Protein AF-A0A661YRE9-F1 (afdb_monomer)

Foldseek 3Di:
DPPAFAAEAAAQFHKDFDDDDDDPPAQKWKKKWKDLDQVPPPTDIDDIDSHRMDTHARDDAQGKMKMWMWIDGPPDTDDIDPIGIYHHHHDWAWDPPDVPDPDADQQGKTATDQDDPPHGHDNDQKDKKWKDLDPVQPDPQIFIDIDSHRMGGRHGHDPPGDIDMD

Secondary structure (DSSP, 8-state):
-BSPTTEEEE-TTPEEE------SSS-EEEEEEEESSTT-SS-EEPPPBS-SEEE--SPPTT-EEEEEEEEEETTEEPPPPPPEEEEE---PPEEESPTT--S--TT-EEEE-SEETTEEP-S-S-EEEEEESSTTS-STT-EEEEESSSEEE-TTPPTT---EE-

Structure (mmCIF, N/CA/C/O backbone):
data_AF-A0A661YRE9-F1
#
_entry.id   AF-A0A661YRE9-F1
#
loop_
_atom_site.group_PDB
_atom_site.id
_atom_site.type_symbol
_atom_site.label_atom_id
_atom_site.label_alt_id
_atom_site.label_comp_id
_atom_site.label_asym_id
_atom_site.label_entity_id
_atom_site.label_seq_id
_atom_site.pdbx_PDB_ins_code
_atom_site.Cartn_x
_atom_site.Cartn_y
_atom_site.Cartn_z
_atom_site.occupancy
_atom_site.B_iso_or_equiv
_atom_site.auth_seq_id
_atom_site.auth_comp_id
_atom_site.auth_asym_id
_atom_site.auth_atom_id
_atom_site.pdbx_PDB_model_num
ATOM 1 N N . MET A 1 1 ? 9.034 -9.925 -12.777 1.00 95.12 1 MET A N 1
ATOM 2 C CA . MET A 1 1 ? 9.048 -8.552 -12.238 1.00 95.12 1 MET A CA 1
ATOM 3 C C . MET A 1 1 ? 8.234 -8.615 -10.965 1.00 95.12 1 MET A C 1
ATOM 5 O O . MET A 1 1 ? 7.414 -9.517 -10.880 1.00 95.12 1 MET A O 1
ATOM 9 N N . GLU A 1 2 ? 8.522 -7.754 -10.000 1.00 97.31 2 GLU A N 1
ATOM 10 C CA . GLU A 1 2 ? 7.804 -7.706 -8.724 1.00 97.31 2 GLU A CA 1
ATOM 11 C C . GLU A 1 2 ? 7.141 -6.329 -8.563 1.00 97.31 2 GLU A C 1
ATOM 13 O O . GLU A 1 2 ? 7.772 -5.337 -8.953 1.00 97.31 2 GLU A O 1
ATOM 18 N N . PRO A 1 3 ? 5.931 -6.237 -7.986 1.00 97.69 3 PRO A N 1
ATOM 19 C CA . PRO A 1 3 ? 5.038 -7.355 -7.632 1.00 97.69 3 PRO A CA 1
ATOM 20 C C . PRO A 1 3 ? 4.724 -8.276 -8.820 1.00 97.69 3 PRO A C 1
ATOM 22 O O . PRO A 1 3 ? 4.910 -7.857 -9.970 1.00 97.69 3 PRO A O 1
ATOM 25 N N . GLU A 1 4 ? 4.335 -9.527 -8.556 1.00 97.69 4 GLU A N 1
ATOM 26 C CA . GLU A 1 4 ? 3.901 -10.439 -9.619 1.00 97.69 4 GLU A CA 1
ATOM 27 C C . GLU A 1 4 ? 2.667 -9.853 -10.328 1.00 97.69 4 GLU A C 1
ATOM 29 O O . GLU A 1 4 ? 1.931 -9.037 -9.772 1.00 97.69 4 GLU A O 1
ATOM 34 N N . ASP A 1 5 ? 2.459 -10.225 -11.592 1.00 98.38 5 ASP A N 1
ATOM 35 C CA . ASP A 1 5 ? 1.328 -9.699 -12.357 1.00 98.38 5 ASP A CA 1
ATOM 36 C C . ASP A 1 5 ? -0.008 -10.144 -11.741 1.00 98.38 5 ASP A C 1
ATOM 38 O O . ASP A 1 5 ? -0.269 -11.342 -11.598 1.00 98.38 5 ASP A O 1
ATOM 42 N N . GLY A 1 6 ? -0.850 -9.171 -11.392 1.00 97.81 6 GLY A N 1
ATOM 43 C CA . GLY A 1 6 ? -2.129 -9.382 -10.720 1.00 97.81 6 GLY A CA 1
ATOM 44 C C . GLY A 1 6 ? -2.023 -9.579 -9.206 1.00 97.81 6 GLY A C 1
ATOM 45 O O . GLY A 1 6 ? -2.982 -10.064 -8.601 1.00 97.81 6 GLY A O 1
ATOM 46 N N . ASP A 1 7 ? -0.890 -9.233 -8.588 1.00 96.94 7 ASP A N 1
ATOM 47 C CA . ASP A 1 7 ? -0.713 -9.335 -7.139 1.00 96.94 7 ASP A CA 1
ATOM 48 C C . ASP A 1 7 ? -1.730 -8.481 -6.369 1.00 96.94 7 ASP A C 1
ATOM 50 O O . ASP A 1 7 ? -1.977 -7.322 -6.693 1.00 96.94 7 ASP A O 1
ATOM 54 N N . ASP A 1 8 ? -2.265 -9.028 -5.280 1.00 95.31 8 ASP A N 1
ATOM 55 C CA . ASP A 1 8 ? -3.223 -8.345 -4.407 1.00 95.31 8 ASP A CA 1
ATOM 56 C C . ASP A 1 8 ? -2.647 -8.151 -2.998 1.00 95.31 8 ASP A C 1
ATOM 58 O O . ASP A 1 8 ? -1.816 -8.929 -2.519 1.00 95.31 8 ASP A O 1
ATOM 62 N N . GLY A 1 9 ? -3.097 -7.103 -2.314 1.00 95.56 9 GLY A N 1
ATOM 63 C CA . GLY A 1 9 ? -2.688 -6.787 -0.952 1.00 95.56 9 GLY A CA 1
ATOM 64 C C . GLY A 1 9 ?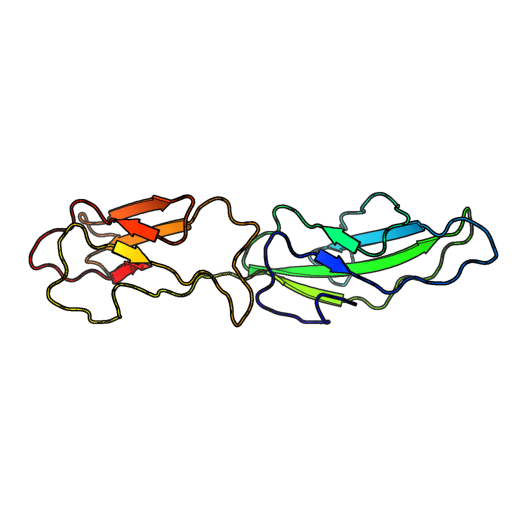 -1.284 -6.191 -0.841 1.00 95.56 9 GLY A C 1
ATOM 65 O O . GLY A 1 9 ? -0.625 -6.371 0.187 1.00 95.56 9 GLY A O 1
ATOM 66 N N . GLN A 1 10 ? -0.823 -5.485 -1.876 1.00 97.25 10 GLN A N 1
ATOM 67 C CA . GLN A 1 10 ? 0.440 -4.750 -1.838 1.00 97.25 10 GLN A CA 1
ATOM 68 C C . GLN A 1 10 ? 0.349 -3.532 -0.917 1.00 97.25 10 GLN A C 1
ATOM 70 O O . GLN A 1 10 ? -0.733 -3.010 -0.635 1.00 97.25 10 GLN A O 1
ATOM 75 N N . MET A 1 11 ? 1.503 -3.081 -0.431 1.00 97.31 11 MET A N 1
ATOM 76 C CA . MET A 1 11 ? 1.583 -1.917 0.449 1.00 97.31 11 MET A CA 1
ATOM 77 C C . MET A 1 11 ? 1.589 -0.612 -0.358 1.00 97.31 11 MET A C 1
ATOM 79 O O . MET A 1 11 ? 2.074 -0.598 -1.491 1.00 97.31 11 MET A O 1
ATOM 83 N N . PRO A 1 12 ? 1.106 0.508 0.212 1.00 97.00 12 PRO A N 1
ATOM 84 C CA . PRO A 1 12 ? 1.204 1.823 -0.421 1.00 97.00 12 PRO A CA 1
ATOM 85 C C . PRO A 1 12 ? 2.626 2.230 -0.820 1.00 97.00 12 PRO A C 1
ATOM 87 O O . PRO A 1 12 ? 2.811 3.049 -1.718 1.00 97.00 12 PRO A O 1
ATOM 90 N N . ASP A 1 13 ? 3.624 1.666 -0.140 1.00 97.31 13 ASP A N 1
ATOM 91 C CA . ASP A 1 13 ? 5.052 1.834 -0.382 1.00 97.31 13 ASP A CA 1
ATOM 92 C C . ASP A 1 13 ? 5.685 0.573 -1.004 1.00 97.31 13 ASP A C 1
ATOM 94 O O . ASP A 1 13 ? 6.815 0.191 -0.702 1.00 97.31 13 ASP A O 1
ATOM 98 N N . VAL A 1 14 ? 4.956 -0.120 -1.876 1.00 97.62 14 VAL A N 1
A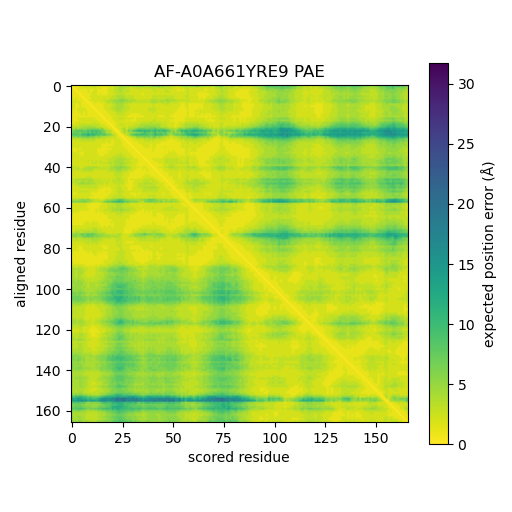TOM 99 C CA . VAL A 1 14 ? 5.496 -1.272 -2.605 1.00 97.62 14 VAL A CA 1
ATOM 100 C C . VAL A 1 14 ? 6.714 -0.889 -3.458 1.00 97.62 14 VAL A C 1
ATOM 102 O O . VAL A 1 14 ? 6.807 0.213 -4.003 1.00 97.62 14 VAL A O 1
ATOM 105 N N . ILE A 1 15 ? 7.668 -1.811 -3.595 1.00 97.75 15 ILE A N 1
ATOM 106 C CA . ILE A 1 15 ? 8.824 -1.646 -4.483 1.00 97.75 15 ILE A CA 1
ATOM 107 C C . ILE A 1 15 ? 8.517 -2.331 -5.810 1.00 97.75 15 ILE A C 1
ATOM 109 O O . ILE A 1 15 ? 8.361 -3.549 -5.852 1.00 97.75 15 ILE A O 1
ATOM 113 N N . LEU A 1 16 ? 8.515 -1.562 -6.897 1.00 98.44 16 LEU A N 1
ATOM 114 C CA . LEU A 1 16 ? 8.525 -2.118 -8.249 1.00 98.44 16 LEU A CA 1
ATOM 115 C C . LEU A 1 16 ? 9.946 -2.578 -8.565 1.00 98.44 16 LEU A C 1
ATOM 117 O O . LEU A 1 16 ? 10.883 -1.804 -8.383 1.00 98.44 16 LEU A O 1
ATOM 121 N N . ASN A 1 17 ? 10.132 -3.808 -9.034 1.00 98.38 17 ASN A N 1
ATOM 122 C CA . ASN A 1 17 ? 11.452 -4.384 -9.299 1.00 98.38 17 ASN A CA 1
ATOM 123 C C . ASN A 1 17 ? 11.455 -5.205 -10.595 1.00 98.38 17 ASN A C 1
ATOM 125 O O . ASN A 1 17 ? 10.551 -5.997 -10.873 1.00 98.38 17 ASN A O 1
ATOM 129 N N . TRP A 1 18 ? 12.500 -5.050 -11.400 1.00 98.25 18 TRP A N 1
ATOM 130 C CA . TRP A 1 18 ? 12.650 -5.731 -12.684 1.00 98.25 18 TRP A CA 1
ATOM 131 C C . TRP A 1 18 ? 14.072 -6.257 -12.880 1.00 98.25 18 TRP A C 1
ATOM 133 O O . TRP A 1 18 ? 14.997 -5.951 -12.135 1.00 98.25 18 TRP A O 1
ATOM 143 N N . ALA A 1 19 ? 14.255 -7.116 -13.880 1.00 97.31 19 ALA A N 1
ATOM 144 C CA . ALA A 1 19 ? 15.574 -7.649 -14.191 1.00 97.31 19 ALA A CA 1
ATOM 145 C C . ALA A 1 19 ? 16.386 -6.636 -15.008 1.00 97.31 19 ALA A C 1
ATOM 147 O O . ALA A 1 19 ? 15.865 -6.028 -15.946 1.00 97.31 19 ALA A O 1
ATOM 148 N N . ALA A 1 20 ? 17.675 -6.502 -14.690 1.00 95.50 20 ALA A N 1
ATOM 149 C CA . ALA A 1 20 ? 18.591 -5.720 -15.511 1.00 95.50 20 ALA A CA 1
ATOM 150 C C . ALA A 1 20 ? 18.725 -6.326 -16.917 1.00 95.50 20 ALA A C 1
ATOM 152 O O . ALA A 1 20 ? 18.774 -7.549 -17.072 1.00 95.50 20 ALA A O 1
ATOM 153 N N . VAL A 1 21 ? 18.878 -5.472 -17.928 1.00 94.81 21 VAL A N 1
ATOM 154 C CA . VAL A 1 21 ? 19.227 -5.878 -19.295 1.00 94.81 21 VAL A CA 1
ATOM 155 C C . VAL A 1 21 ? 20.652 -5.451 -19.640 1.00 94.81 21 VAL A C 1
ATOM 157 O O . VAL A 1 21 ? 21.160 -4.451 -19.134 1.00 94.81 21 VAL A O 1
ATOM 160 N N . ALA A 1 22 ? 21.316 -6.227 -20.498 1.00 90.56 22 ALA A N 1
ATOM 161 C CA . ALA A 1 22 ? 22.656 -5.899 -20.973 1.00 90.56 22 ALA A CA 1
ATOM 162 C C . ALA A 1 22 ? 22.595 -4.838 -22.082 1.00 90.56 22 ALA A C 1
ATOM 164 O O . ALA A 1 22 ? 21.843 -4.995 -23.044 1.00 90.56 22 ALA A O 1
ATOM 165 N N . GLY A 1 23 ? 23.410 -3.791 -21.948 1.00 86.25 23 GLY A N 1
ATOM 166 C CA . GLY A 1 23 ? 23.619 -2.782 -22.987 1.00 86.25 23 GLY A CA 1
ATOM 167 C C . GLY A 1 23 ? 24.648 -3.206 -24.040 1.00 86.25 23 GLY A C 1
ATOM 168 O O . GLY A 1 23 ? 25.288 -4.258 -23.937 1.00 86.25 23 GLY A O 1
ATOM 169 N N . SER A 1 24 ? 24.842 -2.357 -25.046 1.00 88.81 24 SER A N 1
ATOM 170 C CA . SER A 1 24 ? 25.861 -2.495 -26.094 1.00 88.81 24 SER A CA 1
ATOM 171 C C . SER A 1 24 ? 27.233 -1.919 -25.704 1.00 88.81 24 SER A C 1
ATOM 173 O O . SER A 1 24 ? 28.180 -1.976 -26.492 1.00 88.81 24 SER A O 1
ATOM 175 N N . GLY A 1 25 ? 27.365 -1.415 -24.473 1.00 87.50 25 GLY A N 1
ATOM 176 C CA . GLY A 1 25 ? 28.626 -0.951 -23.880 1.00 87.50 25 GLY A CA 1
ATOM 177 C C . GLY A 1 25 ? 28.562 0.447 -23.257 1.00 87.50 25 GLY A C 1
ATOM 178 O O . GLY A 1 25 ? 29.602 0.982 -22.872 1.00 87.50 25 GLY A O 1
ATOM 179 N N . GLY A 1 26 ? 27.375 1.045 -23.182 1.00 91.50 26 GLY A N 1
ATOM 180 C CA . GLY A 1 26 ? 27.066 2.296 -22.499 1.00 91.50 26 GLY A CA 1
ATOM 181 C C . GLY A 1 26 ? 26.347 2.094 -21.160 1.00 91.50 26 GLY A C 1
ATOM 182 O O . GLY A 1 26 ? 26.350 1.009 -20.578 1.00 91.50 26 GLY A O 1
ATOM 183 N N . ILE A 1 27 ? 25.767 3.186 -20.657 1.00 94.75 27 ILE A N 1
ATOM 184 C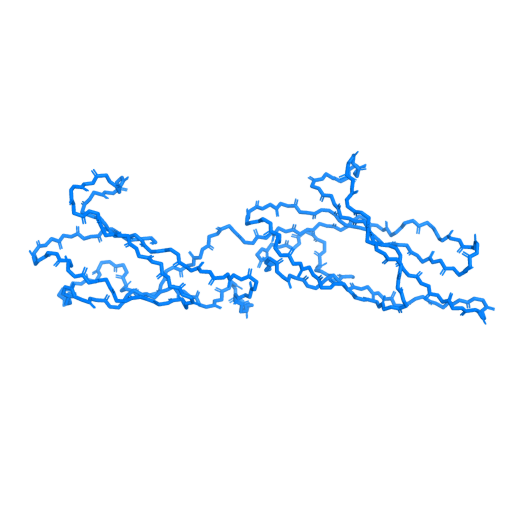 CA . ILE A 1 27 ? 24.976 3.209 -19.421 1.00 94.75 27 ILE A CA 1
ATOM 185 C C . ILE A 1 27 ? 23.526 2.879 -19.773 1.00 94.75 27 ILE A C 1
ATOM 187 O O . ILE A 1 27 ? 22.935 3.546 -20.624 1.00 94.75 27 ILE A O 1
ATOM 191 N N . VAL A 1 28 ? 22.974 1.854 -19.121 1.00 97.50 28 VAL A N 1
ATOM 192 C CA . VAL A 1 28 ? 21.572 1.457 -19.269 1.00 97.50 28 VAL A CA 1
ATOM 193 C C . VAL A 1 28 ? 20.759 2.105 -18.159 1.00 97.50 28 VAL A C 1
ATOM 195 O O . VAL A 1 28 ? 20.995 1.856 -16.979 1.00 97.50 28 VAL A O 1
ATOM 198 N N . GLU A 1 29 ? 19.775 2.898 -18.555 1.00 97.69 29 GLU A N 1
ATOM 199 C CA . GLU A 1 29 ? 18.804 3.518 -17.663 1.00 97.69 29 GLU A CA 1
ATOM 200 C C . GLU A 1 29 ? 17.405 2.962 -17.938 1.00 97.69 29 GLU A C 1
ATOM 202 O O . GLU A 1 29 ? 17.106 2.511 -19.044 1.00 97.69 29 GLU A O 1
ATOM 207 N N . TYR A 1 30 ? 16.525 3.032 -16.946 1.00 98.31 30 TYR A N 1
ATOM 208 C CA . TYR A 1 30 ? 15.166 2.515 -17.013 1.00 98.31 30 TYR A CA 1
ATOM 209 C C . TYR A 1 30 ? 14.150 3.631 -16.834 1.00 98.31 30 TYR A C 1
ATOM 211 O O . TYR A 1 30 ? 14.262 4.439 -15.917 1.00 98.31 30 TYR A O 1
ATOM 219 N N . GLU A 1 31 ? 13.144 3.651 -17.700 1.00 98.06 31 GLU A N 1
ATOM 220 C CA . GLU A 1 31 ? 11.978 4.525 -17.599 1.00 98.06 31 GLU A CA 1
ATOM 221 C C . GLU A 1 31 ? 10.772 3.692 -17.165 1.00 98.06 31 GLU A C 1
ATOM 223 O O . GLU A 1 31 ? 10.462 2.684 -17.804 1.00 98.06 31 GLU A O 1
ATOM 228 N N . VAL A 1 32 ? 10.093 4.121 -16.100 1.00 98.50 32 VAL A N 1
ATOM 229 C CA . VAL A 1 32 ? 8.921 3.437 -15.537 1.00 98.50 32 VAL A CA 1
ATOM 230 C C . VAL A 1 32 ? 7.680 4.299 -15.732 1.00 98.50 32 VAL A C 1
ATOM 232 O O . VAL A 1 32 ? 7.716 5.516 -15.522 1.00 98.50 32 VAL A O 1
ATOM 235 N N . GLN A 1 33 ? 6.582 3.656 -16.122 1.00 98.50 33 GLN A N 1
ATOM 236 C CA . GLN A 1 33 ? 5.247 4.244 -16.137 1.00 98.50 33 GLN A CA 1
ATOM 237 C C . GLN A 1 33 ? 4.342 3.518 -15.154 1.00 98.50 33 GLN A C 1
ATOM 239 O O . GLN A 1 33 ? 4.368 2.291 -15.110 1.00 98.50 33 GLN A O 1
ATOM 244 N N . LEU A 1 34 ? 3.530 4.286 -14.432 1.00 98.56 34 LEU A N 1
ATOM 245 C CA . LEU A 1 34 ? 2.470 3.811 -13.547 1.00 98.56 34 LEU A CA 1
ATOM 246 C C . LEU A 1 34 ? 1.162 4.516 -13.923 1.00 98.56 34 LEU A C 1
ATOM 248 O O . LEU A 1 34 ? 1.151 5.730 -14.121 1.00 98.56 34 LEU A O 1
ATOM 252 N N . ASP A 1 35 ? 0.064 3.785 -14.021 1.00 98.56 35 ASP A N 1
ATOM 253 C CA . ASP A 1 35 ? -1.271 4.312 -14.311 1.00 98.56 35 ASP A CA 1
ATOM 254 C C . ASP A 1 35 ? -2.317 3.494 -13.533 1.00 98.56 35 ASP A C 1
ATOM 256 O O . ASP A 1 35 ? -2.012 2.443 -12.979 1.00 98.56 35 ASP A O 1
ATOM 260 N N . VAL A 1 36 ? -3.555 3.969 -13.486 1.00 98.25 36 VAL A N 1
ATOM 261 C CA . VAL A 1 36 ? -4.723 3.230 -12.975 1.00 98.25 36 VAL A CA 1
ATOM 262 C C . VAL A 1 36 ? -5.503 2.549 -14.110 1.00 98.25 36 VAL A C 1
ATOM 264 O O . VAL A 1 36 ? -6.589 2.015 -13.902 1.00 98.25 36 VAL A O 1
ATOM 267 N N . THR A 1 37 ? -4.965 2.596 -15.333 1.00 98.06 37 THR A N 1
ATOM 268 C CA . THR A 1 37 ? -5.502 1.952 -16.535 1.00 98.06 37 THR A CA 1
ATOM 269 C C . THR A 1 37 ? -4.403 1.205 -17.291 1.00 98.06 37 THR A C 1
ATOM 271 O O . THR A 1 37 ? -3.315 1.739 -17.503 1.00 98.06 37 THR A O 1
ATOM 274 N N . ASP A 1 38 ? -4.704 0.004 -17.783 1.00 97.31 38 ASP A N 1
ATOM 275 C CA . ASP A 1 38 ? -3.800 -0.807 -18.619 1.00 97.31 38 ASP A CA 1
ATOM 276 C C . ASP A 1 38 ? -3.457 -0.147 -19.970 1.00 97.31 38 ASP A C 1
ATOM 278 O O . ASP A 1 38 ? -2.441 -0.446 -20.602 1.00 97.31 38 ASP A O 1
ATOM 282 N N . ALA A 1 39 ? -4.293 0.795 -20.406 1.00 97.69 39 ALA A N 1
ATOM 283 C CA . ALA A 1 39 ? -4.098 1.598 -21.603 1.00 97.69 39 ALA A CA 1
ATOM 284 C C . ALA A 1 39 ? -3.066 2.728 -21.428 1.00 97.69 39 ALA A C 1
ATOM 286 O O . ALA A 1 39 ? -2.690 3.347 -22.427 1.00 97.69 39 ALA A O 1
ATOM 287 N N . PHE A 1 40 ? -2.610 3.004 -20.198 1.00 97.88 40 PHE A N 1
ATOM 288 C CA . PHE A 1 40 ? -1.722 4.125 -19.866 1.00 97.88 40 PHE A CA 1
ATOM 289 C C . PHE A 1 40 ? -2.253 5.454 -20.430 1.00 97.88 40 PHE A C 1
ATOM 291 O O . PHE A 1 40 ? -1.570 6.142 -21.197 1.00 97.88 40 PHE A O 1
ATOM 298 N N . THR A 1 41 ? -3.518 5.774 -20.131 1.00 97.31 41 THR A N 1
ATOM 299 C CA . THR A 1 41 ? -4.190 6.969 -20.667 1.00 97.31 41 THR A CA 1
ATOM 300 C C . THR A 1 41 ? -3.671 8.275 -20.067 1.00 97.31 41 THR A C 1
ATOM 302 O O . THR A 1 41 ? -3.649 9.293 -20.763 1.00 97.31 41 THR A O 1
ATOM 305 N N . ASN A 1 42 ? -3.225 8.254 -18.810 1.00 96.88 42 ASN A N 1
ATOM 306 C CA . ASN A 1 42 ? -2.623 9.391 -18.123 1.00 96.88 42 ASN A CA 1
ATOM 307 C C . ASN A 1 42 ? -1.546 8.914 -17.128 1.00 96.88 42 ASN A C 1
ATOM 309 O O . ASN A 1 42 ? -1.722 9.047 -15.912 1.00 96.88 42 ASN A O 1
ATOM 313 N N . PRO A 1 43 ? -0.430 8.356 -17.631 1.00 97.81 43 PRO A N 1
ATOM 314 C CA . PRO A 1 43 ? 0.525 7.674 -16.784 1.00 97.81 43 PRO A CA 1
ATOM 315 C C . PRO A 1 43 ? 1.417 8.671 -16.053 1.00 97.81 43 PRO A C 1
ATOM 317 O O . PRO A 1 43 ? 1.895 9.657 -16.626 1.00 97.81 43 PRO A O 1
ATOM 320 N N . VAL A 1 44 ? 1.727 8.357 -14.801 1.00 98.06 44 VAL A N 1
ATOM 321 C CA . VAL A 1 44 ? 2.859 8.945 -14.092 1.00 98.06 44 VAL A CA 1
ATOM 322 C C . VAL A 1 44 ? 4.133 8.369 -14.701 1.00 98.06 44 VAL A C 1
ATOM 324 O O . VAL A 1 44 ? 4.311 7.153 -14.764 1.00 98.06 44 VAL A O 1
ATOM 327 N N . ILE A 1 45 ? 5.014 9.249 -15.174 1.00 97.88 45 ILE A N 1
ATOM 328 C CA . ILE A 1 45 ? 6.313 8.876 -15.740 1.00 97.88 45 ILE A CA 1
ATOM 329 C C . ILE A 1 45 ? 7.387 9.221 -14.718 1.00 97.88 45 ILE A C 1
ATOM 331 O O . ILE A 1 45 ? 7.545 10.388 -14.351 1.00 97.88 45 ILE A O 1
ATOM 335 N N . TYR A 1 46 ? 8.139 8.216 -14.286 1.00 97.12 46 TYR A N 1
ATOM 336 C CA . TYR A 1 46 ? 9.228 8.411 -13.337 1.00 97.12 46 TYR A CA 1
ATOM 337 C C . TYR A 1 46 ? 10.536 8.780 -14.049 1.00 97.12 46 TYR A C 1
ATOM 339 O O . TYR A 1 46 ? 10.749 8.380 -15.200 1.00 97.12 46 TYR A O 1
ATOM 347 N N . PRO A 1 47 ? 11.429 9.543 -13.388 1.00 94.94 47 PRO A N 1
ATOM 348 C CA . PRO A 1 47 ? 12.745 9.850 -13.929 1.00 94.94 47 PRO A CA 1
ATOM 349 C C . PRO A 1 47 ? 13.533 8.584 -14.254 1.00 94.94 47 PRO A C 1
ATOM 351 O O . PRO A 1 47 ? 13.462 7.588 -13.532 1.00 94.94 47 PRO A O 1
ATOM 354 N N . ARG A 1 48 ? 14.325 8.650 -15.325 1.00 95.62 48 ARG A N 1
ATOM 355 C CA . ARG A 1 48 ? 15.214 7.551 -15.687 1.00 95.62 48 ARG A CA 1
ATOM 356 C C . ARG A 1 48 ? 16.283 7.346 -14.623 1.00 95.62 48 ARG A C 1
ATOM 358 O O . ARG A 1 48 ? 16.790 8.314 -14.059 1.00 95.62 48 ARG A O 1
ATOM 365 N N . SER A 1 49 ? 16.616 6.088 -14.360 1.00 96.50 49 SER A N 1
ATOM 366 C CA . SER A 1 49 ? 17.692 5.731 -13.436 1.00 96.50 49 SER A CA 1
ATOM 367 C C . SER A 1 49 ? 18.383 4.434 -13.848 1.00 96.50 49 SER A C 1
ATOM 369 O O . SER A 1 49 ? 17.789 3.611 -14.537 1.00 96.50 49 SER A O 1
ATOM 371 N N . GLU A 1 50 ? 19.618 4.226 -13.397 1.00 96.81 50 GLU A N 1
ATOM 372 C CA . GLU A 1 50 ? 20.368 2.974 -13.598 1.00 96.81 50 GLU A CA 1
ATOM 373 C C . GLU A 1 50 ? 19.895 1.836 -12.669 1.00 96.81 50 GLU A C 1
ATOM 375 O O . GLU A 1 50 ? 20.336 0.692 -12.796 1.00 96.81 50 GLU A O 1
ATOM 380 N N . PHE A 1 51 ? 19.009 2.135 -11.713 1.00 96.94 51 PHE A N 1
ATOM 381 C CA . PHE A 1 51 ? 18.485 1.150 -10.775 1.00 96.94 51 PHE A CA 1
ATOM 382 C C . PHE A 1 51 ? 17.434 0.266 -11.433 1.00 96.94 51 PHE A C 1
ATOM 384 O O . PHE A 1 51 ? 16.694 0.693 -12.314 1.00 96.94 51 PHE A O 1
ATOM 391 N N . THR A 1 52 ? 17.329 -0.967 -10.945 1.00 97.44 52 THR A N 1
ATOM 392 C CA . THR A 1 52 ? 16.306 -1.922 -11.382 1.00 97.44 52 THR A CA 1
ATOM 393 C C . THR A 1 52 ? 15.117 -2.001 -10.433 1.00 97.44 52 THR A C 1
ATOM 395 O O . THR A 1 52 ? 14.383 -2.983 -10.446 1.00 97.44 52 THR A O 1
ATOM 398 N N . GLY A 1 53 ? 14.954 -0.993 -9.579 1.00 97.62 53 GLY A N 1
ATOM 399 C CA . GLY A 1 53 ? 13.851 -0.924 -8.643 1.00 97.62 53 GLY A CA 1
ATOM 400 C C . GLY A 1 53 ? 13.448 0.510 -8.345 1.00 97.62 53 GLY A C 1
ATOM 401 O O . GLY A 1 53 ? 14.270 1.427 -8.409 1.00 97.62 53 GLY A O 1
ATOM 402 N N . LEU A 1 54 ? 12.172 0.687 -8.023 1.00 98.00 54 LEU A N 1
ATOM 403 C CA . LEU A 1 54 ? 11.559 1.971 -7.743 1.00 98.00 54 LEU A CA 1
ATOM 404 C C . LEU A 1 54 ? 10.619 1.839 -6.542 1.00 98.00 54 LEU A C 1
ATOM 406 O O . LEU A 1 54 ? 9.636 1.103 -6.584 1.00 98.00 54 LEU A O 1
ATOM 410 N N . GLN A 1 55 ? 10.950 2.565 -5.478 1.00 97.62 55 GLN A N 1
ATOM 411 C CA . GLN A 1 55 ? 10.153 2.664 -4.260 1.00 97.62 55 GLN A CA 1
ATOM 412 C C . GLN A 1 55 ? 8.930 3.546 -4.526 1.00 97.62 55 GLN A C 1
ATOM 414 O O . GLN A 1 55 ? 9.087 4.705 -4.918 1.00 97.62 55 GLN A O 1
ATOM 419 N N . MET A 1 56 ? 7.728 3.006 -4.330 1.00 97.56 56 MET A N 1
ATOM 420 C CA . MET A 1 56 ? 6.502 3.799 -4.357 1.00 97.56 56 MET A CA 1
ATOM 421 C C . MET A 1 56 ? 6.323 4.550 -3.044 1.00 97.56 56 MET A C 1
ATOM 423 O O . MET A 1 56 ? 6.819 4.138 -1.993 1.00 97.56 56 MET A O 1
ATOM 427 N N . GLU A 1 57 ? 5.603 5.661 -3.124 1.00 91.56 57 GLU A N 1
ATOM 428 C CA . GLU A 1 57 ? 5.218 6.470 -1.980 1.00 91.56 57 GLU A CA 1
ATOM 429 C C . GLU A 1 57 ? 3.743 6.840 -2.150 1.00 91.56 57 GLU A C 1
ATOM 431 O O . GLU A 1 57 ? 3.350 7.352 -3.200 1.00 91.56 57 GLU A O 1
ATOM 436 N N . LEU A 1 58 ? 2.941 6.601 -1.108 1.00 87.12 58 LEU A N 1
ATOM 437 C CA . LEU A 1 58 ? 1.572 7.115 -0.983 1.00 87.12 58 LEU A CA 1
ATOM 438 C C . LEU A 1 58 ? 0.591 6.640 -2.074 1.00 87.12 58 LEU A C 1
ATOM 440 O O . LEU A 1 58 ? -0.248 7.419 -2.537 1.00 87.12 58 LEU A O 1
ATOM 444 N N . LEU A 1 59 ? 0.662 5.370 -2.488 1.00 96.88 59 LEU A N 1
ATOM 445 C CA . LEU A 1 59 ? -0.393 4.799 -3.331 1.00 96.88 59 LEU A CA 1
ATOM 446 C C . LEU A 1 59 ? -1.724 4.709 -2.568 1.00 96.88 59 LEU A C 1
ATOM 448 O O . LEU A 1 59 ? -1.759 4.537 -1.350 1.00 96.88 59 LEU A O 1
ATOM 452 N N . LEU A 1 60 ? -2.830 4.830 -3.300 1.00 96.88 60 LEU A N 1
ATOM 453 C CA . LEU A 1 60 ? -4.169 4.810 -2.722 1.00 96.88 60 LEU A CA 1
ATOM 454 C C . LEU A 1 60 ? -4.580 3.379 -2.362 1.00 96.88 60 LEU A C 1
ATOM 456 O O . LEU A 1 60 ? -4.410 2.461 -3.161 1.00 96.88 60 LEU A O 1
ATOM 460 N N . PHE A 1 61 ? -5.167 3.208 -1.179 1.00 96.25 61 PHE A N 1
ATOM 461 C CA . PHE A 1 61 ? -5.738 1.938 -0.729 1.00 96.25 61 PHE A CA 1
ATOM 462 C C . PHE A 1 61 ? -6.869 1.467 -1.654 1.00 96.25 61 PHE A C 1
ATOM 464 O O . PHE A 1 61 ? -7.658 2.281 -2.136 1.00 96.25 61 PHE A O 1
ATOM 471 N N . GLY A 1 62 ? -6.948 0.158 -1.902 1.00 96.75 62 GLY A N 1
ATOM 472 C CA . GLY A 1 62 ? -7.967 -0.463 -2.758 1.00 96.75 62 GLY A CA 1
ATOM 473 C C . GLY A 1 62 ? -7.851 -0.141 -4.253 1.00 96.75 62 GLY A C 1
ATOM 474 O O . GLY A 1 62 ? -8.702 -0.562 -5.035 1.00 96.75 62 GLY A O 1
ATOM 475 N N . GLN A 1 63 ? -6.823 0.605 -4.672 1.00 98.12 63 GLN A N 1
ATOM 476 C CA . GLN A 1 63 ? -6.602 0.952 -6.072 1.00 98.12 63 GLN A CA 1
ATOM 477 C C . GLN A 1 63 ? -5.740 -0.109 -6.767 1.00 98.12 63 GLN A C 1
ATOM 479 O O . GLN A 1 63 ? -4.679 -0.493 -6.271 1.00 98.12 63 GLN A O 1
ATOM 484 N N . GLU A 1 64 ? -6.184 -0.532 -7.952 1.00 98.50 64 GLU A N 1
ATOM 485 C CA . GLU A 1 64 ? -5.364 -1.296 -8.892 1.00 98.50 64 GLU A CA 1
ATOM 486 C C . GLU A 1 64 ? -4.464 -0.351 -9.694 1.00 98.50 64 GLU A C 1
ATOM 488 O O . GLU A 1 64 ? -4.928 0.651 -10.250 1.00 98.50 64 GLU A O 1
ATOM 493 N N . TYR A 1 65 ? -3.182 -0.678 -9.767 1.00 98.62 65 TYR A N 1
ATOM 494 C CA . TYR A 1 65 ? -2.192 0.050 -10.542 1.00 98.62 65 TYR A CA 1
ATOM 495 C C . TYR A 1 65 ? -1.605 -0.840 -11.628 1.00 98.62 65 TYR A C 1
ATOM 497 O O . TYR A 1 65 ? -1.315 -2.009 -11.400 1.00 98.62 65 TYR A O 1
ATOM 505 N N . PHE A 1 66 ? -1.372 -0.249 -12.794 1.00 98.75 66 PHE A N 1
ATOM 506 C CA . PHE A 1 66 ? -0.740 -0.862 -13.953 1.00 98.75 66 PHE A CA 1
ATOM 507 C C . PHE A 1 66 ? 0.600 -0.194 -14.186 1.00 98.75 66 PHE A C 1
ATOM 509 O O . PHE A 1 66 ? 0.700 1.035 -14.218 1.00 98.75 66 PHE A O 1
ATOM 516 N N . TRP A 1 67 ? 1.641 -0.989 -14.381 1.00 98.75 67 TRP A N 1
ATOM 517 C CA . TRP A 1 67 ? 2.977 -0.476 -14.593 1.00 98.75 67 TRP A CA 1
ATOM 518 C C . TRP A 1 67 ? 3.717 -1.221 -15.691 1.00 98.75 67 TRP A C 1
ATOM 520 O O . TRP A 1 67 ? 3.422 -2.364 -16.043 1.00 98.75 67 TRP A O 1
ATOM 530 N N . ARG A 1 68 ? 4.676 -0.518 -16.284 1.00 98.69 68 ARG A N 1
ATOM 531 C CA . ARG A 1 68 ? 5.587 -1.062 -17.289 1.00 98.69 68 ARG A CA 1
ATOM 532 C C . ARG A 1 68 ? 6.910 -0.326 -17.243 1.00 98.69 68 ARG A C 1
ATOM 534 O O . ARG A 1 68 ? 6.974 0.846 -16.864 1.00 98.69 68 ARG A O 1
ATOM 541 N N . VAL A 1 69 ? 7.958 -1.001 -17.688 1.00 98.62 69 VAL A N 1
ATOM 542 C CA . VAL A 1 69 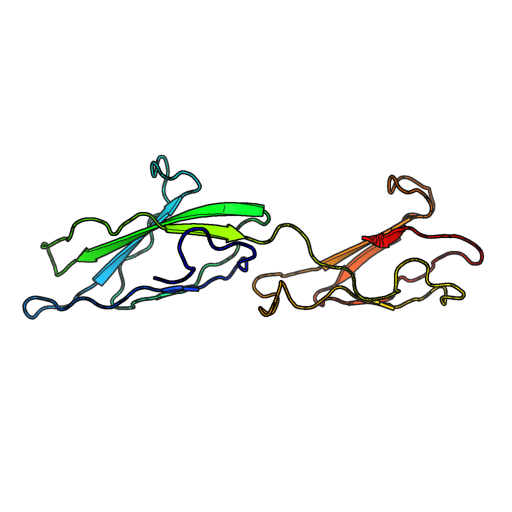? 9.319 -0.467 -17.714 1.00 98.62 69 VAL A CA 1
ATOM 543 C C . VAL A 1 69 ? 9.944 -0.668 -19.087 1.00 98.62 69 VAL A C 1
ATOM 545 O O . VAL A 1 69 ? 9.642 -1.630 -19.793 1.00 98.62 69 VAL A O 1
ATOM 548 N N . ARG A 1 70 ? 10.814 0.252 -19.497 1.00 97.69 70 ARG A N 1
ATOM 549 C CA . ARG A 1 70 ? 11.665 0.084 -20.680 1.00 97.69 70 ARG A CA 1
ATOM 550 C C . ARG A 1 70 ? 13.083 0.542 -20.398 1.00 97.69 70 ARG A C 1
ATOM 552 O O . ARG A 1 70 ? 13.294 1.437 -19.584 1.00 97.69 70 ARG A O 1
ATOM 559 N N . ALA A 1 71 ? 14.032 -0.059 -21.099 1.00 98.00 71 ALA A N 1
ATOM 560 C CA . ALA A 1 71 ? 15.435 0.300 -21.015 1.00 98.00 71 ALA A CA 1
ATOM 561 C C . ALA A 1 71 ? 15.797 1.345 -22.077 1.00 98.00 71 ALA A C 1
ATOM 563 O O . ALA A 1 71 ? 15.229 1.379 -23.173 1.00 98.00 71 ALA A O 1
ATOM 564 N N . SER A 1 72 ? 16.783 2.174 -21.765 1.00 96.31 72 SER A N 1
ATOM 565 C CA . SER A 1 72 ? 17.426 3.079 -22.707 1.00 96.31 72 SER A CA 1
ATOM 566 C C . SER A 1 72 ? 18.933 3.096 -22.505 1.00 96.31 72 SER A C 1
ATOM 568 O O . SER A 1 72 ? 19.403 3.157 -21.374 1.00 96.31 72 SER A O 1
ATOM 570 N N . GLU A 1 73 ? 19.678 3.104 -23.603 1.00 96.25 73 GLU A N 1
ATOM 571 C CA . GLU A 1 73 ? 21.125 3.298 -23.640 1.00 96.25 73 GLU A CA 1
ATOM 572 C C . GLU A 1 73 ? 21.415 4.492 -24.561 1.00 96.25 73 GLU A C 1
ATOM 574 O O . GLU A 1 73 ? 21.501 4.384 -25.788 1.00 96.25 73 GLU A O 1
ATOM 579 N N . GLY A 1 74 ? 21.479 5.691 -23.975 1.00 90.19 74 GLY A N 1
ATOM 580 C CA . GLY A 1 74 ? 21.555 6.937 -24.738 1.00 90.19 74 GLY A CA 1
ATOM 581 C C . GLY A 1 74 ? 20.296 7.169 -25.582 1.00 90.19 74 GLY A C 1
ATOM 582 O O . GLY A 1 74 ? 19.209 7.383 -25.047 1.00 90.19 74 GLY A O 1
ATOM 583 N N . SER A 1 75 ? 20.441 7.176 -26.911 1.00 91.31 75 SER A N 1
ATOM 584 C CA . SER A 1 75 ? 19.312 7.338 -27.839 1.00 91.31 75 SER A CA 1
ATOM 585 C C . SER A 1 75 ? 18.666 6.021 -28.270 1.00 91.31 75 SER A C 1
ATOM 587 O O . SER A 1 75 ? 17.645 6.066 -28.954 1.00 91.31 75 SER A O 1
ATOM 589 N N . ASP A 1 76 ? 19.264 4.875 -27.932 1.00 94.88 76 ASP A N 1
ATOM 590 C CA . ASP A 1 76 ? 18.649 3.571 -28.171 1.00 94.88 76 ASP A CA 1
ATOM 591 C C . ASP A 1 76 ? 17.650 3.280 -27.046 1.00 94.88 76 ASP A C 1
ATOM 593 O O . ASP A 1 76 ? 17.985 3.399 -25.867 1.00 94.88 76 ASP A O 1
ATOM 597 N N . ILE A 1 77 ? 16.402 2.978 -27.397 1.00 95.56 77 ILE A N 1
ATOM 598 C CA . ILE A 1 77 ? 15.299 2.801 -26.446 1.00 95.56 77 ILE A CA 1
ATOM 599 C C . ILE A 1 77 ? 14.570 1.514 -26.812 1.00 95.56 77 ILE A C 1
ATOM 601 O O . ILE A 1 77 ? 14.119 1.347 -27.947 1.00 95.56 77 ILE A O 1
ATOM 605 N N . SER A 1 78 ? 14.414 0.620 -25.838 1.00 96.62 78 SER A N 1
ATOM 606 C CA . SER A 1 78 ? 13.700 -0.635 -26.036 1.00 96.62 78 SER A CA 1
ATOM 607 C C . SER A 1 78 ? 12.193 -0.422 -26.215 1.00 96.62 78 SER A C 1
ATOM 609 O O . SER A 1 78 ? 11.627 0.634 -25.912 1.00 96.62 78 SER A O 1
ATOM 611 N N . GLY A 1 79 ? 11.505 -1.484 -26.643 1.00 97.25 79 GLY A N 1
ATOM 612 C CA . GLY A 1 79 ? 10.069 -1.597 -26.398 1.00 97.25 79 GLY A CA 1
ATOM 613 C C . GLY A 1 79 ? 9.760 -1.584 -24.896 1.00 97.25 79 GLY A C 1
ATOM 614 O O . GLY A 1 79 ? 10.645 -1.819 -24.068 1.00 97.25 79 GLY A O 1
ATOM 615 N N . TRP A 1 80 ? 8.506 -1.302 -24.555 1.00 98.12 80 TRP A N 1
ATOM 616 C CA . TRP A 1 80 ? 8.006 -1.520 -23.200 1.00 98.12 80 TRP A CA 1
ATOM 617 C C . TRP A 1 80 ? 8.004 -3.010 -22.854 1.00 98.12 80 TRP A C 1
ATOM 619 O O . TRP A 1 80 ? 7.855 -3.849 -23.745 1.00 98.12 80 TRP A O 1
ATOM 629 N N . SER A 1 81 ? 8.150 -3.318 -21.567 1.00 98.31 81 SER A N 1
ATOM 630 C CA . SER A 1 81 ? 7.813 -4.626 -21.015 1.00 98.31 81 SER A CA 1
ATOM 631 C C . SER A 1 81 ? 6.340 -4.968 -21.250 1.00 98.31 81 SER A C 1
ATOM 633 O O . SER A 1 81 ? 5.532 -4.106 -21.616 1.00 98.31 81 SER A O 1
ATOM 635 N N . ASP A 1 82 ? 5.983 -6.215 -20.948 1.00 98.19 82 ASP A N 1
ATOM 636 C CA . ASP A 1 82 ? 4.592 -6.554 -20.661 1.00 98.19 82 ASP A CA 1
ATOM 637 C C . ASP A 1 82 ? 4.055 -5.652 -19.536 1.00 98.19 82 ASP A C 1
ATOM 639 O O . ASP A 1 82 ? 4.818 -5.148 -18.699 1.00 98.19 82 ASP A O 1
ATOM 643 N N . VAL A 1 83 ? 2.745 -5.413 -19.561 1.00 98.56 83 VAL A N 1
ATOM 644 C CA . VAL A 1 83 ? 2.046 -4.636 -18.533 1.00 98.56 83 VAL A CA 1
ATOM 645 C C . VAL A 1 83 ? 1.837 -5.539 -17.331 1.00 98.56 83 VAL A C 1
ATOM 647 O O . VAL A 1 83 ? 1.315 -6.635 -17.499 1.00 98.56 83 VAL A O 1
ATOM 650 N N . PHE A 1 84 ? 2.263 -5.084 -16.158 1.00 98.75 84 PHE A N 1
ATOM 651 C CA . PHE A 1 84 ? 2.013 -5.762 -14.890 1.00 98.75 84 PHE A CA 1
ATOM 652 C C . PHE A 1 84 ? 1.000 -4.954 -14.086 1.00 98.75 84 PHE A C 1
ATOM 654 O O . PHE A 1 84 ? 1.054 -3.720 -14.119 1.00 98.75 84 PHE A O 1
ATOM 661 N N . SER A 1 85 ? 0.109 -5.616 -13.353 1.00 98.75 85 SER A N 1
ATOM 662 C CA . SER A 1 85 ? -0.764 -4.949 -12.383 1.00 98.75 85 SER A CA 1
ATOM 663 C C . SER A 1 85 ? -0.571 -5.440 -10.954 1.00 98.75 85 SER A C 1
ATOM 665 O O . SER A 1 85 ? -0.033 -6.520 -10.720 1.00 98.75 85 SER A O 1
ATOM 667 N N . PHE A 1 86 ? -0.978 -4.612 -9.995 1.00 98.62 86 PHE A N 1
ATOM 668 C CA . PHE A 1 86 ? -1.135 -5.002 -8.598 1.00 98.62 86 PHE A CA 1
ATOM 669 C C . PHE A 1 86 ? -2.197 -4.140 -7.907 1.00 98.62 86 PHE A C 1
ATOM 671 O O . PHE A 1 86 ? -2.472 -3.015 -8.332 1.00 98.62 86 PHE A O 1
ATOM 678 N N . VAL A 1 87 ? -2.759 -4.637 -6.808 1.00 98.25 87 VAL A N 1
ATOM 679 C CA . VAL A 1 87 ? -3.759 -3.943 -5.987 1.00 98.25 87 VAL A CA 1
ATOM 680 C C . VAL A 1 87 ? -3.173 -3.615 -4.617 1.00 98.25 87 VAL A C 1
ATOM 682 O O . VAL A 1 87 ? -2.586 -4.469 -3.948 1.00 98.25 87 VAL A O 1
ATOM 685 N N . VAL A 1 88 ? -3.331 -2.363 -4.184 1.00 97.88 88 VAL A N 1
ATOM 686 C CA . VAL A 1 88 ? -2.994 -1.949 -2.814 1.00 97.88 88 VAL A CA 1
ATOM 687 C C . VAL A 1 88 ? -4.102 -2.412 -1.876 1.00 97.88 88 VAL A C 1
ATOM 689 O O . VAL A 1 88 ? -5.278 -2.225 -2.183 1.00 97.88 88 VAL A O 1
ATOM 692 N N . PHE A 1 89 ? -3.753 -2.982 -0.719 1.00 95.88 89 PHE A N 1
ATOM 693 C CA . PHE A 1 89 ? -4.765 -3.465 0.225 1.00 95.88 89 PHE A CA 1
ATOM 694 C C . PHE A 1 89 ? -5.779 -2.361 0.585 1.00 95.88 89 PHE A C 1
ATOM 696 O O . PHE A 1 89 ? -5.420 -1.195 0.736 1.00 95.88 89 PHE A O 1
ATOM 703 N N . GLU A 1 90 ? -7.053 -2.725 0.721 1.00 95.25 90 GLU A N 1
ATOM 704 C CA . GLU A 1 90 ? -8.127 -1.773 1.048 1.00 95.25 90 GLU A CA 1
ATOM 705 C C . GLU A 1 90 ? -8.410 -1.716 2.553 1.00 95.25 90 GLU A C 1
ATOM 707 O O . GLU A 1 90 ? -8.636 -0.651 3.122 1.00 95.25 90 GLU A O 1
ATOM 712 N N . THR A 1 91 ? -8.389 -2.875 3.215 1.00 92.81 91 THR A N 1
ATOM 713 C CA . THR A 1 91 ? -8.823 -3.014 4.608 1.00 92.81 91 THR A CA 1
ATOM 714 C C . THR A 1 91 ? -7.795 -3.745 5.452 1.00 92.81 91 THR A C 1
ATOM 716 O O . THR A 1 91 ? -7.165 -4.703 4.997 1.00 92.81 91 THR A O 1
ATOM 719 N N . VAL A 1 92 ? -7.699 -3.359 6.720 1.00 94.56 92 VAL A N 1
ATOM 720 C CA . VAL A 1 92 ? -6.920 -4.085 7.726 1.00 94.56 92 VAL A CA 1
ATOM 721 C C . VAL A 1 92 ? -7.772 -5.154 8.405 1.00 94.56 92 VAL A C 1
ATOM 723 O O . VAL A 1 92 ? -8.995 -5.065 8.471 1.00 94.56 92 VAL A O 1
ATOM 726 N N . VAL A 1 93 ? -7.120 -6.190 8.931 1.00 94.38 93 VAL A N 1
ATOM 727 C CA . VAL A 1 93 ? -7.811 -7.270 9.647 1.00 94.38 93 VAL A CA 1
ATOM 728 C C . VAL A 1 93 ? -7.752 -7.013 11.144 1.00 94.38 93 VAL A C 1
ATOM 730 O O . VAL A 1 93 ? -6.676 -6.805 11.699 1.00 94.38 93 VAL A O 1
ATOM 733 N N . LEU A 1 94 ? -8.892 -7.112 11.818 1.00 96.50 94 LEU A N 1
ATOM 734 C CA . LEU A 1 94 ? -8.991 -6.971 13.268 1.00 96.50 94 LEU A CA 1
ATOM 735 C C . LEU A 1 94 ? -8.323 -8.147 14.007 1.00 96.50 94 LEU A C 1
ATOM 737 O O . LEU A 1 94 ? -8.321 -9.287 13.534 1.00 96.50 94 LEU A O 1
ATOM 741 N N . ASN A 1 95 ? -7.729 -7.881 15.173 1.00 96.94 95 ASN A N 1
ATOM 742 C CA . ASN A 1 95 ? -7.033 -8.888 15.983 1.00 96.94 95 ASN A CA 1
ATOM 743 C C . ASN A 1 95 ? -7.538 -8.939 17.429 1.00 96.94 95 ASN A C 1
ATOM 745 O O . ASN A 1 95 ? -7.880 -10.021 17.906 1.00 96.94 95 ASN A O 1
ATOM 749 N N . LYS A 1 96 ? -7.569 -7.802 18.138 1.00 97.19 96 LYS A N 1
ATOM 750 C CA . LYS A 1 96 ? -8.103 -7.723 19.507 1.00 97.19 96 LYS A CA 1
ATOM 751 C C . LYS A 1 96 ? -8.984 -6.492 19.707 1.00 97.19 96 LYS A C 1
ATOM 753 O O . LYS A 1 96 ? -8.611 -5.452 19.178 1.00 97.19 96 LYS A O 1
ATOM 758 N N . PRO A 1 97 ? -10.054 -6.592 20.514 1.00 96.69 97 PRO A N 1
ATOM 759 C CA . PRO A 1 97 ? -10.583 -7.804 21.151 1.00 96.69 97 PRO A CA 1
ATOM 760 C C . PRO A 1 97 ? -11.078 -8.833 20.122 1.00 96.69 97 PRO A C 1
ATOM 762 O O . PRO A 1 97 ? -11.256 -8.523 18.950 1.00 96.69 97 PRO A O 1
ATOM 765 N N . ASN A 1 98 ? -11.214 -10.097 20.527 1.00 96.81 98 ASN A N 1
ATOM 766 C CA . ASN A 1 98 ? -11.796 -11.094 19.622 1.00 96.81 98 ASN A CA 1
ATOM 767 C C . ASN A 1 98 ? -13.266 -10.748 19.351 1.00 96.81 98 ASN A C 1
ATOM 769 O O . ASN A 1 98 ? -13.923 -10.151 20.203 1.00 96.81 98 ASN A O 1
ATOM 773 N N . ASP A 1 99 ? -13.794 -11.198 18.215 1.00 95.38 99 ASP A N 1
ATOM 774 C CA . ASP A 1 99 ? -15.237 -11.160 17.989 1.00 95.38 99 ASP A CA 1
ATOM 775 C C . ASP A 1 99 ? -15.980 -11.912 19.111 1.00 95.38 99 ASP A C 1
ATOM 777 O O . ASP A 1 99 ? -15.543 -12.985 19.544 1.00 95.38 99 ASP A O 1
ATOM 781 N N . ASN A 1 100 ? -17.082 -11.331 19.587 1.00 95.00 100 ASN A N 1
ATOM 782 C CA . ASN A 1 100 ? -17.855 -11.778 20.755 1.00 95.00 100 ASN A CA 1
ATOM 783 C C . ASN A 1 100 ? -17.055 -11.867 22.072 1.00 95.00 100 ASN A C 1
ATOM 785 O O . ASN A 1 100 ? -17.374 -12.684 22.935 1.00 95.00 100 ASN A O 1
ATOM 789 N N . ALA A 1 101 ? -15.995 -11.070 22.242 1.00 96.50 101 ALA A N 1
ATOM 790 C CA . ALA A 1 101 ? -15.327 -10.967 23.536 1.00 96.50 101 ALA A CA 1
ATOM 791 C C . ALA A 1 101 ? -16.269 -10.363 24.592 1.00 96.50 101 ALA A C 1
ATOM 793 O O . ALA A 1 101 ? -16.837 -9.292 24.392 1.00 96.50 101 ALA A O 1
ATOM 794 N N . GLU A 1 102 ? -16.389 -11.043 25.730 1.00 95.50 102 GLU A N 1
ATOM 795 C CA . GLU A 1 102 ? -17.168 -10.598 26.889 1.00 95.50 102 GLU A CA 1
ATOM 796 C C . GLU A 1 102 ? -16.246 -10.001 27.965 1.00 95.50 102 GLU A C 1
ATOM 798 O O . GLU A 1 102 ? -15.024 -10.174 27.909 1.00 95.50 102 GLU A O 1
ATOM 803 N N . ASP A 1 103 ? -16.830 -9.294 28.936 1.00 94.19 103 ASP A N 1
ATOM 804 C CA . ASP A 1 103 ? -16.145 -8.756 30.122 1.00 94.19 103 ASP A CA 1
ATOM 805 C C . ASP A 1 103 ? -14.868 -7.947 29.808 1.00 94.19 103 ASP A C 1
ATOM 807 O O . ASP A 1 103 ? -13.847 -8.073 30.485 1.00 94.19 103 ASP A O 1
ATOM 811 N N . GLN A 1 104 ? -14.908 -7.130 28.749 1.00 95.06 104 GLN A N 1
ATOM 812 C CA . GLN A 1 104 ? -13.806 -6.230 28.399 1.00 95.06 104 GLN A CA 1
ATOM 813 C C . GLN A 1 104 ? -13.822 -4.969 29.269 1.00 95.06 104 GLN A C 1
ATOM 815 O O . GLN A 1 104 ? -14.888 -4.423 29.568 1.00 95.06 104 GLN A O 1
ATOM 820 N N . ASP A 1 105 ? -12.633 -4.490 29.642 1.00 93.19 105 ASP A N 1
ATOM 821 C CA . ASP A 1 105 ? -12.498 -3.222 30.353 1.00 93.19 105 ASP A CA 1
ATOM 822 C C . ASP A 1 105 ? -12.952 -2.047 29.459 1.00 93.19 105 ASP A C 1
ATOM 824 O O . ASP A 1 105 ? -12.744 -2.071 28.243 1.00 93.19 105 ASP A O 1
ATOM 828 N N . PRO A 1 106 ? -13.540 -0.979 30.027 1.00 91.62 106 PRO A N 1
ATOM 829 C CA . PRO A 1 106 ? -13.946 0.196 29.254 1.00 91.62 106 PRO A CA 1
ATOM 830 C C . PRO A 1 106 ? -12.805 1.004 28.615 1.00 91.62 106 PRO A C 1
ATOM 832 O O . PRO A 1 106 ? -13.079 1.982 27.922 1.00 91.62 106 PRO A O 1
ATOM 835 N N . ASP A 1 107 ? -11.549 0.646 28.897 1.00 93.88 107 ASP A N 1
ATOM 836 C CA . ASP A 1 107 ? -10.318 1.149 28.280 1.00 93.88 107 ASP A CA 1
ATOM 837 C C . ASP A 1 107 ? -9.602 0.075 27.431 1.00 93.88 107 ASP A C 1
ATOM 839 O O . ASP A 1 107 ? -8.382 0.117 27.255 1.00 93.88 107 ASP A O 1
ATOM 843 N N . VAL A 1 108 ? -10.364 -0.889 26.895 1.00 95.38 108 VAL A N 1
ATOM 844 C CA . VAL A 1 108 ? -9.880 -2.021 26.090 1.00 95.38 108 VAL A CA 1
ATOM 845 C C . VAL A 1 108 ? -8.888 -1.611 24.994 1.00 95.38 108 VAL A C 1
ATOM 847 O O . VAL A 1 108 ? -9.081 -0.651 24.245 1.00 95.38 108 VAL A O 1
ATOM 850 N N . LEU A 1 109 ? -7.823 -2.403 24.861 1.00 96.56 109 LEU A N 1
ATOM 851 C CA . LEU A 1 109 ? -6.853 -2.274 23.779 1.00 96.56 109 LEU A CA 1
ATOM 852 C C . LEU A 1 109 ? -7.424 -2.849 22.477 1.00 96.56 109 LEU A C 1
ATOM 854 O O . LEU A 1 109 ? -7.530 -4.071 22.318 1.00 96.56 109 LEU A O 1
ATOM 858 N N . PHE A 1 110 ? -7.702 -1.975 21.518 1.00 97.38 110 PHE A N 1
ATOM 859 C CA . PHE A 1 110 ? -7.942 -2.348 20.132 1.00 97.38 110 PHE A CA 1
ATOM 860 C C . PHE A 1 110 ? -6.625 -2.586 19.408 1.00 97.38 110 PHE A C 1
ATOM 862 O O . PHE A 1 110 ? -5.636 -1.872 19.589 1.00 97.38 110 PHE A O 1
ATOM 869 N N . LYS A 1 111 ? -6.607 -3.635 18.592 1.00 97.94 111 LYS A N 1
ATOM 870 C CA . LYS A 1 111 ? -5.446 -4.080 17.834 1.00 97.94 111 LYS A CA 1
ATOM 871 C C . LYS A 1 111 ? -5.887 -4.590 16.473 1.00 97.94 111 LYS A C 1
ATOM 873 O O . LYS A 1 111 ? -6.606 -5.587 16.397 1.00 97.94 111 LYS A O 1
ATOM 878 N N . ALA A 1 112 ? -5.374 -3.980 15.413 1.00 97.56 112 ALA A N 1
ATOM 879 C CA . ALA A 1 112 ? -5.379 -4.556 14.076 1.00 97.56 112 ALA A CA 1
ATOM 880 C C . ALA A 1 112 ? -4.210 -5.549 13.919 1.00 97.56 112 ALA A C 1
ATOM 882 O O . ALA A 1 112 ? -3.268 -5.591 14.720 1.00 97.56 112 ALA A O 1
ATOM 883 N N . LYS A 1 113 ? -4.265 -6.401 12.898 1.00 96.31 113 LYS A N 1
ATOM 884 C CA . LYS A 1 113 ? -3.095 -7.149 12.440 1.00 96.31 113 LYS A CA 1
ATOM 885 C C . LYS A 1 113 ? -2.112 -6.176 11.804 1.00 96.31 113 LYS A C 1
ATOM 887 O O . LYS A 1 113 ? -2.500 -5.271 11.082 1.00 96.31 113 LYS A O 1
ATOM 892 N N . ASP A 1 114 ? -0.835 -6.429 12.033 1.00 94.94 114 ASP A N 1
ATOM 893 C CA . ASP A 1 114 ? 0.290 -5.705 11.446 1.00 94.94 114 ASP A CA 1
ATOM 894 C C . ASP A 1 114 ? 0.681 -6.252 10.063 1.00 94.94 114 ASP A C 1
ATOM 896 O O . ASP A 1 114 ? 1.744 -5.914 9.548 1.00 94.94 114 ASP A O 1
ATOM 900 N N . ARG A 1 115 ? -0.130 -7.152 9.483 1.00 94.56 115 ARG A N 1
ATOM 901 C CA . ARG A 1 115 ? 0.177 -7.875 8.244 1.00 94.56 115 ARG A CA 1
ATOM 902 C C . ARG A 1 115 ? -1.047 -8.112 7.364 1.00 94.56 115 ARG A C 1
ATOM 904 O O . ARG A 1 115 ? -2.111 -8.461 7.881 1.00 94.56 115 ARG A O 1
ATOM 911 N N . ILE A 1 116 ? -0.834 -8.061 6.049 1.00 92.31 116 ILE A N 1
ATOM 912 C CA . ILE A 1 116 ? -1.726 -8.602 5.015 1.00 92.31 116 ILE A CA 1
ATOM 913 C C . ILE A 1 116 ? -1.090 -9.891 4.488 1.00 92.31 116 ILE A C 1
ATOM 915 O O . ILE A 1 116 ? 0.033 -9.891 3.984 1.00 92.31 116 ILE A O 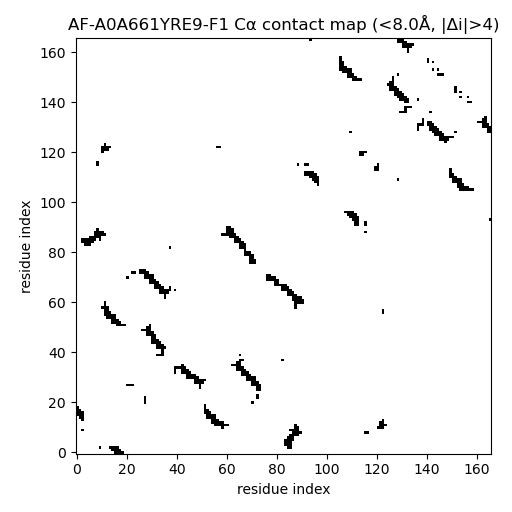1
ATOM 919 N N . GLY A 1 117 ? -1.764 -11.025 4.695 1.00 88.94 117 GLY A N 1
ATOM 920 C CA . GLY A 1 117 ? -1.153 -12.336 4.468 1.00 88.94 117 GLY A CA 1
ATOM 921 C C . GLY A 1 117 ? 0.133 -12.503 5.291 1.00 88.94 117 GLY A C 1
ATOM 922 O O . GLY A 1 117 ? 0.109 -12.444 6.522 1.00 88.94 117 GLY A O 1
ATOM 923 N N . SER A 1 118 ? 1.262 -12.713 4.613 1.00 89.75 118 SER A N 1
ATOM 924 C CA . SER A 1 118 ? 2.595 -12.785 5.229 1.00 89.75 118 SER A CA 1
ATOM 925 C C . SER A 1 118 ? 3.346 -11.450 5.268 1.00 89.75 118 SER A C 1
ATOM 927 O O . SER A 1 118 ? 4.387 -11.374 5.925 1.00 89.75 118 SER A O 1
ATOM 929 N N . THR A 1 119 ? 2.849 -10.408 4.607 1.00 91.06 119 THR A N 1
ATOM 930 C CA . THR A 1 119 ? 3.551 -9.133 4.397 1.00 91.06 119 THR A CA 1
ATOM 931 C C . THR A 1 119 ? 3.217 -8.144 5.506 1.00 91.06 119 THR A C 1
ATOM 933 O O . THR A 1 119 ? 2.059 -8.024 5.887 1.00 91.06 119 THR A O 1
ATOM 936 N N . VAL A 1 120 ? 4.224 -7.459 6.057 1.00 94.69 120 VAL A N 1
ATOM 937 C CA . VAL A 1 120 ? 4.028 -6.402 7.071 1.00 94.69 120 VAL A CA 1
ATOM 938 C C . VAL A 1 120 ? 3.387 -5.185 6.43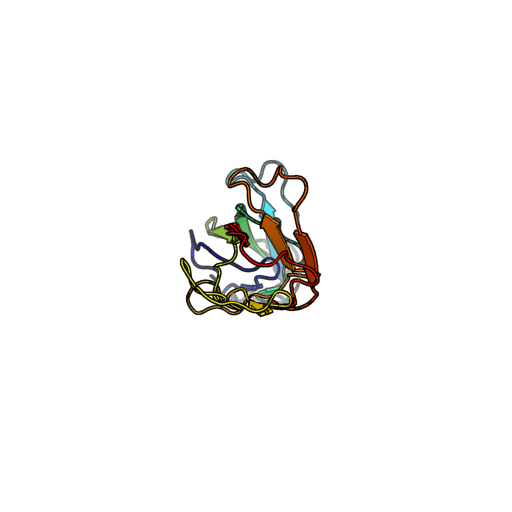1 1.00 94.69 120 VAL A C 1
ATOM 940 O O . VAL A 1 120 ? 3.758 -4.824 5.322 1.00 94.69 120 VAL A O 1
ATOM 943 N N . ILE A 1 121 ? 2.448 -4.564 7.143 1.00 95.50 121 ILE A N 1
ATOM 944 C CA . ILE A 1 121 ? 1.856 -3.298 6.727 1.00 95.50 121 ILE A CA 1
ATOM 945 C C . ILE A 1 121 ? 2.911 -2.196 6.836 1.00 95.50 121 ILE A C 1
ATOM 947 O O . ILE A 1 121 ? 3.407 -1.905 7.926 1.00 95.50 121 ILE A O 1
ATOM 951 N N . THR A 1 122 ? 3.246 -1.602 5.697 1.00 95.06 122 THR A N 1
ATOM 952 C CA . THR A 1 122 ? 4.164 -0.467 5.544 1.00 95.06 122 THR A CA 1
ATOM 953 C C . THR A 1 122 ? 3.491 0.620 4.702 1.00 95.06 122 THR A C 1
ATOM 955 O O . THR A 1 122 ? 2.376 0.423 4.222 1.00 95.06 122 THR A O 1
ATOM 958 N N . GLY A 1 123 ? 4.091 1.809 4.604 1.00 93.44 123 GLY A N 1
ATOM 959 C CA . GLY A 1 123 ? 3.505 2.919 3.841 1.00 93.44 123 GLY A CA 1
ATOM 960 C C . GLY A 1 123 ? 2.202 3.500 4.409 1.00 93.44 123 GLY A C 1
ATOM 961 O O . GLY A 1 123 ? 1.503 4.216 3.697 1.00 93.44 123 GLY A O 1
ATOM 962 N N . VAL A 1 124 ? 1.865 3.204 5.670 1.00 93.75 124 VAL A N 1
ATOM 963 C CA . VAL A 1 124 ? 0.694 3.743 6.383 1.00 93.75 124 VAL A CA 1
ATOM 964 C C . VAL A 1 124 ? 1.161 4.706 7.470 1.00 93.75 124 VAL A C 1
ATOM 966 O O . VAL A 1 124 ? 1.992 4.337 8.297 1.00 93.75 124 VAL A O 1
ATOM 969 N N . GLU A 1 125 ? 0.610 5.920 7.487 1.00 92.56 125 GLU A N 1
ATOM 970 C CA . GLU A 1 125 ? 0.924 6.920 8.519 1.00 92.56 125 GLU A CA 1
ATOM 971 C C . GLU A 1 125 ? 0.103 6.715 9.797 1.00 92.56 125 GLU A C 1
ATOM 973 O O . GLU A 1 125 ? 0.631 6.833 10.902 1.00 92.56 125 GLU A O 1
ATOM 978 N N . PHE A 1 126 ? -1.183 6.383 9.653 1.00 93.69 126 PHE A N 1
ATOM 979 C CA . PHE A 1 126 ? -2.102 6.236 10.776 1.00 93.69 126 PHE A CA 1
ATOM 980 C C . PHE A 1 126 ? -3.119 5.115 10.554 1.00 93.69 126 PHE A C 1
ATOM 982 O O . PHE A 1 126 ? -3.546 4.851 9.432 1.00 93.69 126 PHE A O 1
ATOM 989 N N . PHE A 1 127 ? -3.550 4.510 11.656 1.00 95.19 127 PHE A N 1
ATOM 990 C CA . PHE A 1 127 ? -4.693 3.614 11.749 1.00 95.19 127 PHE A CA 1
ATOM 991 C C . PHE A 1 127 ? -5.837 4.355 12.431 1.00 95.19 127 PHE A C 1
ATOM 993 O O . PHE A 1 127 ? -5.653 4.934 13.505 1.00 95.19 127 PHE A O 1
ATOM 1000 N N . GLU A 1 128 ? -7.011 4.309 11.816 1.00 95.50 128 GLU A N 1
ATOM 1001 C CA . GLU A 1 128 ? -8.261 4.766 12.409 1.00 95.50 128 GLU A CA 1
ATOM 1002 C C . GLU A 1 128 ? -8.996 3.566 13.005 1.00 95.50 128 GLU A C 1
ATOM 1004 O O . GLU A 1 128 ? -9.060 2.504 12.391 1.00 95.50 128 GLU A O 1
ATOM 1009 N N . PHE A 1 129 ? -9.521 3.740 14.212 1.00 96.31 129 PHE A N 1
ATOM 1010 C CA . PHE A 1 129 ? -10.330 2.755 14.911 1.00 96.31 129 PHE A CA 1
ATOM 1011 C C . PHE A 1 129 ? -11.654 3.392 15.298 1.00 96.31 129 PHE A C 1
ATOM 1013 O O . PHE A 1 129 ? -11.677 4.481 15.881 1.00 96.31 129 PHE A O 1
ATOM 1020 N N . GLN A 1 130 ? -12.743 2.677 15.045 1.00 96.75 130 GLN A N 1
ATOM 1021 C CA . GLN A 1 130 ? -14.075 3.080 15.472 1.00 96.75 130 GLN A CA 1
ATOM 1022 C C . GLN A 1 130 ? -14.720 1.978 16.302 1.00 96.75 130 GLN A C 1
ATOM 1024 O O . GLN A 1 130 ? -14.571 0.796 15.997 1.00 96.75 130 GLN A O 1
ATOM 1029 N N . ALA A 1 131 ? -15.469 2.355 17.335 1.00 97.19 131 ALA A N 1
ATOM 1030 C CA . ALA A 1 131 ? -16.329 1.432 18.066 1.00 97.19 131 ALA A CA 1
ATOM 1031 C C . ALA A 1 131 ? -17.665 2.074 18.408 1.00 97.19 131 ALA A C 1
ATOM 1033 O O . ALA A 1 131 ? -17.714 3.208 18.869 1.00 97.19 131 ALA A O 1
ATOM 1034 N N . ASP A 1 132 ? -18.752 1.339 18.209 1.00 97.62 132 ASP A N 1
ATOM 1035 C CA . ASP A 1 132 ? -20.100 1.860 18.397 1.00 97.62 132 ASP A CA 1
ATOM 1036 C C . ASP A 1 132 ? -21.077 0.759 18.846 1.00 97.62 132 ASP A C 1
ATOM 1038 O O . ASP A 1 132 ? -20.974 -0.402 18.443 1.00 97.62 132 ASP A O 1
ATOM 1042 N N . THR A 1 133 ? -22.057 1.118 19.671 1.00 97.19 133 THR A N 1
ATOM 1043 C CA . THR A 1 133 ? -23.177 0.246 20.047 1.00 97.19 133 THR A CA 1
ATOM 1044 C C . THR A 1 133 ? -24.193 0.036 18.921 1.00 97.19 133 THR A C 1
ATOM 1046 O O . THR A 1 133 ? -24.990 -0.904 18.961 1.00 97.19 133 THR A O 1
ATOM 1049 N N . SER A 1 134 ? -24.143 0.860 17.874 1.00 97.00 134 SER A N 1
ATOM 1050 C CA . SER A 1 134 ? -24.844 0.660 16.610 1.00 97.00 134 SER A CA 1
ATOM 1051 C C . SER A 1 134 ? -23.933 0.005 15.574 1.00 97.00 134 SER A C 1
ATOM 1053 O O . SER A 1 134 ? -22.814 0.451 15.338 1.00 97.00 134 SER A O 1
ATOM 1055 N N . ALA A 1 135 ? -24.445 -1.001 14.863 1.00 95.00 135 ALA A N 1
ATOM 1056 C CA . ALA A 1 135 ? -23.733 -1.611 13.735 1.00 95.00 135 ALA A CA 1
ATOM 1057 C C . ALA A 1 135 ? -23.540 -0.650 12.543 1.00 95.00 135 ALA A C 1
ATOM 1059 O O . ALA A 1 135 ? -22.732 -0.920 11.657 1.00 95.00 135 ALA A O 1
ATOM 1060 N N . ASN A 1 136 ? -24.273 0.468 12.515 1.00 96.31 136 ASN A N 1
ATOM 1061 C CA . ASN A 1 136 ? -24.125 1.506 11.497 1.00 96.31 136 ASN A CA 1
ATOM 1062 C C . ASN A 1 136 ? -23.090 2.576 11.877 1.00 96.31 136 ASN A C 1
ATOM 1064 O O . ASN A 1 136 ? -22.846 3.464 11.063 1.00 96.31 136 ASN A O 1
ATOM 1068 N N . PHE A 1 137 ? -22.483 2.492 13.069 1.00 96.62 137 PHE A N 1
ATOM 1069 C CA . PHE A 1 137 ? -21.543 3.493 13.588 1.00 96.62 137 PHE A CA 1
ATOM 1070 C C . PHE A 1 137 ? -22.143 4.912 13.645 1.00 96.62 1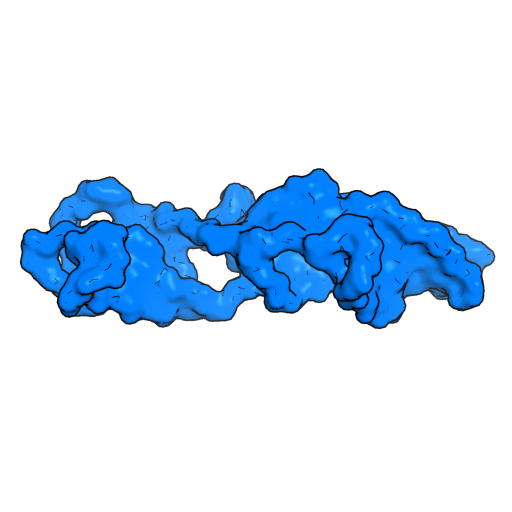37 PHE A C 1
ATOM 1072 O O . PHE A 1 137 ? -21.530 5.889 13.220 1.00 96.62 137 PHE A O 1
ATOM 1079 N N . ASP A 1 138 ? -23.393 5.008 14.102 1.00 96.50 138 ASP A N 1
ATOM 1080 C CA . ASP A 1 138 ? -24.178 6.242 14.162 1.00 96.50 138 ASP A CA 1
ATOM 1081 C C . ASP A 1 138 ? -24.823 6.503 15.537 1.00 96.50 138 ASP A C 1
ATOM 1083 O O . ASP A 1 138 ? -25.705 7.364 15.652 1.00 96.50 138 ASP A O 1
ATOM 1087 N N . SER A 1 139 ? -24.420 5.781 16.591 1.00 96.88 139 SER A N 1
ATOM 1088 C CA . SER A 1 139 ? -24.985 6.016 17.920 1.00 96.88 139 SER A CA 1
ATOM 1089 C C . SER A 1 139 ? -24.301 7.192 18.633 1.00 96.88 139 SER A C 1
ATOM 1091 O O . SER A 1 139 ? -23.183 7.587 18.302 1.00 96.88 139 SER A O 1
ATOM 1093 N N . PRO A 1 1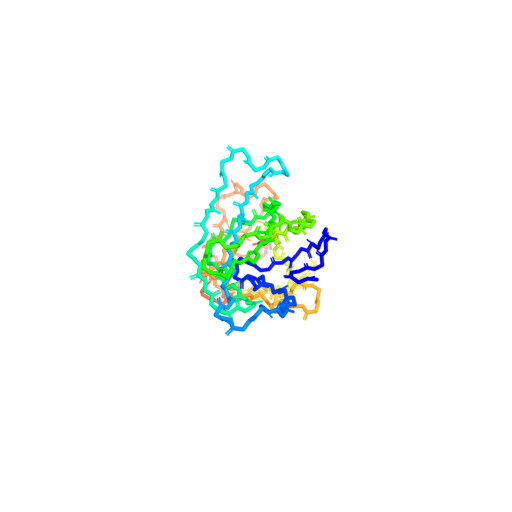40 ? -24.927 7.742 19.689 1.00 96.25 140 PRO A N 1
ATOM 1094 C CA . PRO A 1 140 ? -24.284 8.738 20.547 1.00 96.25 140 PRO A CA 1
ATOM 1095 C C . PRO A 1 140 ? -23.039 8.236 21.298 1.00 96.25 140 PRO A C 1
ATOM 1097 O O . PRO A 1 140 ? -22.378 9.043 21.947 1.00 96.25 140 PRO A O 1
ATOM 1100 N N . LEU A 1 141 ? -22.763 6.928 21.276 1.00 95.81 141 LEU A N 1
ATOM 1101 C CA . LEU A 1 141 ? -21.642 6.286 21.964 1.00 95.81 141 LEU A CA 1
ATOM 1102 C C . LEU A 1 141 ? -20.500 5.908 21.009 1.00 95.81 141 LEU A C 1
ATOM 1104 O O . LEU A 1 141 ? -19.661 5.087 21.380 1.00 95.81 141 LEU A O 1
ATOM 1108 N N . LEU A 1 142 ? -20.466 6.489 19.806 1.00 96.44 142 LEU A N 1
ATOM 1109 C CA . LEU A 1 142 ? -19.363 6.328 18.866 1.00 96.44 142 LEU A CA 1
ATOM 1110 C C . LEU A 1 142 ? -18.037 6.776 19.503 1.00 96.44 142 LEU A C 1
ATOM 1112 O O . LEU A 1 142 ? -17.858 7.934 19.885 1.00 96.44 142 LEU A O 1
ATOM 1116 N N . PHE A 1 143 ? -17.101 5.840 19.582 1.00 96.31 143 PHE A N 1
ATOM 1117 C CA . PHE A 1 143 ? -15.689 6.091 19.807 1.00 96.31 143 PHE A CA 1
ATOM 1118 C C . PHE A 1 143 ? -14.979 6.173 18.455 1.00 96.31 143 PHE A C 1
ATOM 1120 O O . PHE A 1 143 ? -15.144 5.284 17.621 1.00 96.31 143 PHE A O 1
ATOM 1127 N N . GLU A 1 144 ? -14.142 7.195 18.279 1.00 96.50 144 GLU A N 1
ATOM 1128 C CA . GLU A 1 144 ? -13.228 7.334 17.144 1.00 96.50 144 GLU A CA 1
ATOM 1129 C C . GLU A 1 144 ? -11.836 7.670 17.673 1.00 96.50 144 GLU A C 1
ATOM 1131 O O . GLU A 1 144 ? -11.672 8.529 18.548 1.00 96.50 144 GLU A O 1
ATOM 1136 N N . GLY A 1 145 ? -10.819 6.997 17.146 1.00 95.44 145 GLY A N 1
ATOM 1137 C CA . GLY A 1 145 ? -9.445 7.227 17.553 1.00 95.44 145 GLY A CA 1
ATOM 1138 C C . GLY A 1 145 ? -8.455 6.925 16.442 1.00 95.44 145 GLY A C 1
ATOM 1139 O O . GLY A 1 145 ? -8.655 6.024 15.635 1.00 95.44 145 GLY A O 1
ATOM 1140 N N . VAL A 1 146 ? -7.363 7.685 16.430 1.00 96.31 146 VAL A N 1
ATOM 1141 C CA . VAL A 1 146 ? -6.298 7.572 15.433 1.00 96.31 146 VAL A CA 1
ATOM 1142 C C . VAL A 1 146 ? -4.985 7.250 16.142 1.00 96.31 146 VAL A C 1
ATOM 1144 O O . VAL A 1 146 ? -4.699 7.802 17.207 1.00 96.31 146 VAL A O 1
ATOM 1147 N N . SER A 1 147 ? -4.189 6.349 15.573 1.00 96.12 147 SER A N 1
ATOM 1148 C CA . SER A 1 147 ? -2.904 5.910 16.123 1.00 96.12 147 SER A CA 1
ATOM 1149 C C . SER A 1 147 ? -1.866 5.753 15.019 1.00 96.12 147 SER A C 1
ATOM 1151 O O . SER A 1 147 ? -2.170 5.236 13.953 1.00 96.12 147 SER A O 1
ATOM 1153 N N . GLU A 1 148 ? -0.615 6.129 15.284 1.00 95.44 148 GLU A N 1
ATOM 1154 C CA . GLU A 1 148 ? 0.531 5.841 14.396 1.00 95.44 148 GLU A CA 1
ATOM 1155 C C . GLU A 1 148 ? 0.901 4.345 14.388 1.00 95.44 148 GLU A C 1
ATOM 1157 O O . GLU A 1 148 ? 1.761 3.890 13.638 1.00 95.44 148 GLU A O 1
ATOM 1162 N N . THR A 1 149 ? 0.278 3.556 15.265 1.00 94.81 149 THR A N 1
ATOM 1163 C CA . THR A 1 149 ? 0.505 2.116 15.384 1.00 94.81 149 THR A CA 1
ATOM 1164 C C . THR A 1 149 ? -0.788 1.355 15.133 1.00 94.81 149 THR A C 1
ATOM 1166 O O . THR A 1 149 ? -1.882 1.890 15.285 1.00 94.81 149 THR A O 1
ATOM 1169 N N . TYR A 1 150 ? -0.677 0.055 14.862 1.00 96.00 150 TYR A N 1
ATOM 1170 C CA . TYR A 1 150 ? -1.820 -0.851 14.704 1.00 96.00 150 TYR A CA 1
ATOM 1171 C C . TYR A 1 150 ? -2.583 -1.126 16.023 1.00 96.00 150 TYR A C 1
ATOM 1173 O O . TYR A 1 150 ? -3.288 -2.131 16.137 1.00 96.00 150 TYR A O 1
ATOM 1181 N N . THR A 1 151 ? -2.431 -0.275 17.044 1.00 97.19 151 THR A N 1
ATOM 1182 C CA . THR A 1 151 ? -3.083 -0.402 18.353 1.00 97.19 151 THR A CA 1
ATOM 1183 C C . THR A 1 151 ? -3.553 0.936 18.911 1.00 97.19 151 THR A C 1
ATOM 1185 O O . THR A 1 151 ? -2.874 1.948 18.739 1.00 97.19 151 THR A O 1
ATOM 1188 N N . ILE A 1 152 ? -4.654 0.924 19.663 1.00 97.12 152 ILE A N 1
ATOM 1189 C CA . ILE A 1 152 ? -5.151 2.069 20.436 1.00 97.12 152 ILE A CA 1
ATOM 1190 C C . ILE A 1 152 ? -5.928 1.584 21.667 1.00 97.12 152 ILE A C 1
ATOM 1192 O O . ILE A 1 152 ? -6.611 0.568 21.598 1.00 97.12 152 ILE A O 1
ATOM 1196 N N . ASN A 1 153 ? -5.847 2.294 22.795 1.00 95.69 153 ASN A N 1
ATOM 1197 C CA . ASN A 1 153 ? -6.774 2.057 23.907 1.00 95.69 153 ASN A CA 1
ATOM 1198 C C . ASN A 1 153 ? -8.059 2.846 23.657 1.00 95.69 153 ASN A C 1
ATOM 1200 O O . ASN A 1 153 ? -8.019 4.080 23.585 1.00 95.69 153 ASN A O 1
ATOM 1204 N N . ALA A 1 154 ? -9.185 2.145 23.550 1.00 90.19 154 ALA A N 1
ATOM 1205 C CA . ALA A 1 154 ? -10.497 2.751 23.400 1.00 90.19 154 ALA A CA 1
ATOM 1206 C C . ALA A 1 154 ? -10.922 3.362 24.732 1.00 90.19 154 ALA A C 1
ATOM 1208 O O . ALA A 1 154 ? -11.502 2.701 25.582 1.00 90.19 154 ALA A O 1
ATOM 1209 N N . SER A 1 155 ? -10.550 4.618 24.958 1.00 84.75 155 SER A N 1
ATOM 1210 C CA . SER A 1 155 ? -10.835 5.284 26.226 1.00 84.75 155 SER A CA 1
ATOM 1211 C C . SER A 1 155 ? -12.322 5.622 26.328 1.00 84.75 155 SER A C 1
ATOM 1213 O O . SER A 1 155 ? -12.900 6.149 25.380 1.00 84.75 155 SER A O 1
ATOM 1215 N N . PHE A 1 156 ? -12.895 5.419 27.516 1.00 82.00 156 PHE A N 1
ATOM 1216 C CA . PHE A 1 156 ? -14.252 5.850 27.875 1.00 82.00 156 PHE A CA 1
ATOM 1217 C C . PHE A 1 156 ? -15.394 5.113 27.164 1.00 82.00 156 PHE A C 1
ATOM 1219 O O . PHE A 1 156 ? -16.457 5.700 26.951 1.00 82.00 156 PHE A O 1
ATOM 1226 N N . LEU A 1 157 ? -15.231 3.822 26.858 1.00 92.88 157 LEU A N 1
ATOM 1227 C CA . LEU A 1 157 ? -16.401 3.000 26.544 1.00 92.88 157 LEU A CA 1
ATOM 1228 C C . LEU A 1 157 ? -17.334 2.923 27.768 1.00 92.88 157 LEU A C 1
ATOM 1230 O O . LEU A 1 157 ? -16.934 3.159 28.911 1.00 92.88 157 LEU A O 1
ATOM 1234 N N . HIS A 1 158 ? -18.610 2.632 27.543 1.00 94.31 158 HIS A N 1
ATOM 1235 C CA . HIS A 1 158 ? -19.604 2.561 28.609 1.00 94.31 158 HIS A CA 1
ATOM 1236 C C . HIS A 1 158 ? -19.794 1.120 29.101 1.00 94.31 158 HIS A C 1
ATOM 1238 O O . HIS A 1 158 ? -19.847 0.174 28.320 1.00 94.31 158 HIS A O 1
ATOM 1244 N N . PHE A 1 159 ? -19.910 0.952 30.422 1.00 93.50 159 PHE A N 1
ATOM 1245 C CA . PHE A 1 159 ? -20.142 -0.355 31.043 1.00 93.50 159 PHE A CA 1
ATOM 1246 C C . PHE A 1 159 ? -21.490 -0.957 30.627 1.00 93.50 159 PHE A C 1
ATOM 1248 O O . PHE A 1 159 ? -22.506 -0.266 30.648 1.00 93.50 159 PHE A O 1
ATOM 1255 N N . GLY A 1 160 ? -21.511 -2.271 30.381 1.00 93.81 160 GLY A N 1
ATOM 1256 C CA . GLY A 1 160 ? -22.740 -3.031 30.113 1.00 93.81 160 GLY A CA 1
ATOM 1257 C C . GLY A 1 160 ? -23.279 -2.903 28.686 1.00 93.81 160 GLY A C 1
ATOM 1258 O O . GLY A 1 160 ? -24.337 -3.457 28.398 1.00 93.81 160 GLY A O 1
ATOM 1259 N N . GLU A 1 161 ? -22.557 -2.205 27.812 1.00 96.06 161 GLU A N 1
ATOM 1260 C CA . GLU A 1 161 ? -22.895 -2.045 26.402 1.00 96.06 161 GLU A CA 1
ATOM 1261 C C . GLU A 1 16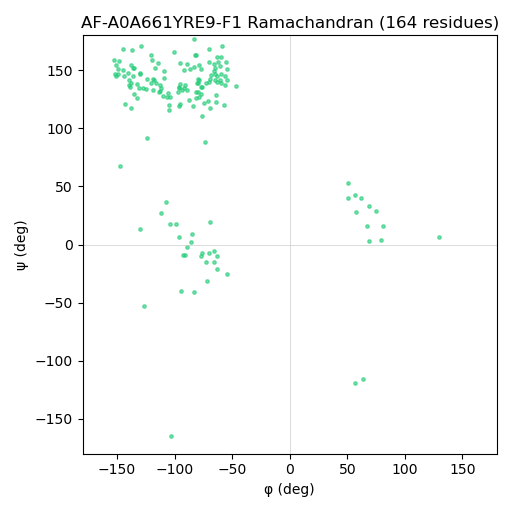1 ? -22.172 -3.081 25.528 1.00 96.06 161 GLU A C 1
ATOM 1263 O O . GLU A 1 161 ? -21.112 -3.598 25.885 1.00 96.06 161 GLU A O 1
ATOM 1268 N N . ILE A 1 162 ? -22.741 -3.362 24.355 1.00 96.06 162 ILE A N 1
ATOM 1269 C CA . ILE A 1 162 ? -22.110 -4.184 23.315 1.00 96.06 162 ILE A CA 1
ATOM 1270 C C . ILE A 1 162 ? -21.621 -3.244 22.223 1.00 96.06 162 ILE A C 1
ATOM 1272 O O . ILE A 1 162 ? -22.417 -2.477 21.692 1.00 96.06 162 ILE A O 1
ATOM 1276 N N . TYR A 1 163 ? -20.343 -3.339 21.863 1.00 97.12 163 TYR A N 1
ATOM 1277 C CA . TYR A 1 163 ? -19.730 -2.522 20.819 1.00 97.12 163 TYR A CA 1
ATOM 1278 C C . TYR A 1 163 ? -19.364 -3.367 19.594 1.00 97.12 163 TYR A C 1
ATOM 1280 O O . TYR A 1 163 ? -18.760 -4.432 19.715 1.00 97.12 163 TYR A O 1
ATOM 1288 N N . ASN A 1 164 ? -19.686 -2.855 18.409 1.00 96.62 164 ASN A N 1
ATOM 1289 C CA . ASN A 1 164 ? -19.118 -3.265 17.129 1.00 96.62 164 ASN A CA 1
ATOM 1290 C C . ASN A 1 164 ? -17.910 -2.374 16.865 1.00 96.62 164 ASN A C 1
ATOM 1292 O O . ASN A 1 164 ? -17.998 -1.170 17.095 1.00 96.62 164 ASN A O 1
ATOM 1296 N N . TRP A 1 165 ? -16.803 -2.928 16.381 1.00 96.31 165 TRP A N 1
ATOM 1297 C CA . TRP A 1 165 ? -15.600 -2.144 16.119 1.00 96.31 165 TRP A CA 1
ATOM 1298 C C . TRP A 1 165 ? -14.982 -2.491 14.768 1.00 96.31 165 TRP A C 1
ATOM 1300 O O . TRP A 1 165 ? -15.184 -3.597 14.256 1.00 96.31 165 TRP A O 1
ATOM 1310 N N . ARG A 1 166 ? -14.290 -1.517 14.178 1.00 94.31 166 ARG A N 1
ATOM 1311 C CA . ARG A 1 166 ? -13.608 -1.614 12.886 1.00 94.31 166 ARG A CA 1
ATOM 1312 C C . ARG A 1 166 ? -12.341 -0.775 12.862 1.00 94.31 166 ARG A C 1
ATOM 1314 O O . ARG A 1 166 ? -12.251 0.166 13.686 1.00 94.31 166 ARG A O 1
#

Sequence (166 aa):
MEPEDGDDGQMPDVILNWAAVAGSGGIVEYEVQLDVTDAFTNPVIYPRSEFTGLQMELLLFGQEYFWRVRASEGSDISGWSDVFSFVVFETVVLNKPNDNAEDQDPDVLFKAKDRIGSTVITGVEFFEFQADTSANFDSPLLFEGVSETYTINASFLHFGEIYNWR

pLDDT: mean 95.83, std 2.8, range [82.0, 98.75]

Nearest PDB structures (foldseek):
  4yfe-assembly2_B  TM=4.563E-01  e=2.176E-04  Mus musculus
  4yfd-assembly1_A  TM=4.491E-01  e=1.954E-04  Mus musculus
  4yfg-assembly1_A  TM=4.495E-01  e=3.931E-04  Mus musculus
  6tpv-assembly1_A  TM=4.241E-01  e=4.875E-04  Homo sapiens
  6tpw-assembly1_A  TM=4.237E-01  e=4.875E-04  Homo sapiens

Solvent-accessible surface area (backbone atoms only — not comparable to full-atom values): 9640 Å² total; per-residue (Å²): 98,39,68,47,72,67,36,72,55,39,43,27,41,39,57,41,35,50,83,84,77,88,64,98,80,68,66,52,28,32,40,40,37,40,20,78,41,90,78,50,84,77,48,50,73,51,78,69,36,76,59,52,59,47,78,44,73,75,49,59,65,58,39,57,37,22,34,37,43,28,48,29,46,84,90,49,66,57,70,70,49,75,80,34,33,36,24,21,42,68,76,82,47,82,56,32,70,53,89,89,64,71,94,69,59,46,56,40,61,38,28,45,46,63,44,52,88,90,43,69,72,49,63,67,74,65,40,73,41,39,35,8,69,31,92,80,65,74,42,98,65,54,44,77,49,76,24,78,46,58,48,47,63,46,70,80,52,66,87,95,65,66,69,46,71,87

Mean predicted aligned error: 3.87 Å

Radius of gyration: 21.94 Å; Cα contacts (8 Å, |Δi|>4): 341; chains: 1; bounding box: 54×23×59 Å